Protein AF-A0A6J4VPV0-F1 (afdb_monomer_lite)

Secondary structure (DSSP, 8-state):
-------PPPTT-TT-EE-TTT--EEEEEEEEEEE-TTS-EEEEEEEEEESSHHHHHHHHHHHHHHHHTT-----TT--HHHHTT-

Sequence (86 aa):
MSDRKPKQRGHYEGSVYQRESDGKWVASVSVGYEVGPDGAPKRQRKTLYGRTRK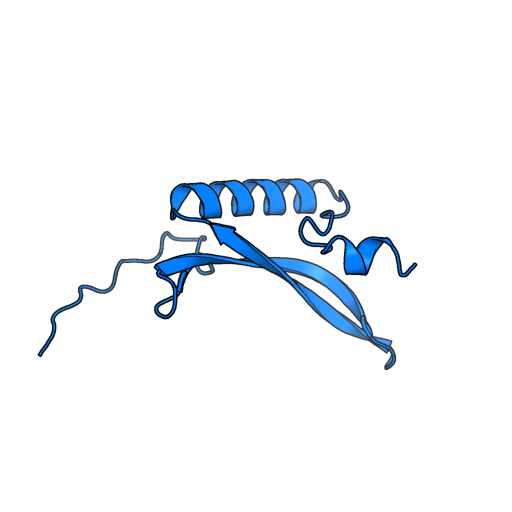EVAEKLTKTLRDQQQGLPVAVERQTVAQFLGR

Foldseek 3Di:
DDDDDPPDQPVPQVQWDQDPVPRKIKGKDFLAWDQDPVRDTHTHIDMDIGNDSVVRVVVVVVSVVCSVVVHRSPNPDDDPVNVVPD

pLDDT: mean 70.08, std 16.16, range [36.44, 87.75]

Structure (mmCIF, N/CA/C/O backbone):
data_AF-A0A6J4VPV0-F1
#
_entry.id   AF-A0A6J4VPV0-F1
#
loop_
_atom_site.group_PDB
_atom_site.id
_atom_site.type_symbol
_atom_site.label_atom_id
_atom_site.label_alt_id
_atom_site.label_comp_id
_atom_site.label_asym_id
_atom_site.label_entity_id
_atom_site.label_seq_id
_atom_site.pdbx_PDB_ins_code
_atom_site.Cartn_x
_atom_site.Cartn_y
_atom_site.Cartn_z
_atom_site.occupancy
_atom_site.B_iso_or_equiv
_atom_site.auth_seq_id
_atom_site.auth_comp_id
_atom_site.auth_asym_id
_atom_site.auth_atom_id
_atom_site.pdbx_PDB_model_num
ATOM 1 N N . MET A 1 1 ? -1.934 17.233 28.532 1.00 36.44 1 MET A N 1
ATOM 2 C CA . MET A 1 1 ? -0.871 16.272 28.171 1.00 36.44 1 MET A CA 1
ATOM 3 C C . MET A 1 1 ? -1.572 14.979 27.793 1.00 36.44 1 MET A C 1
ATOM 5 O O . MET A 1 1 ? -2.191 14.380 28.656 1.00 36.44 1 MET A O 1
ATOM 9 N N . SER A 1 2 ? -1.657 14.650 26.503 1.00 39.91 2 SER A N 1
ATOM 10 C CA . SER A 1 2 ? -2.472 13.520 26.036 1.00 39.91 2 SER A CA 1
ATOM 11 C C . SER A 1 2 ? -1.634 12.245 25.962 1.00 39.91 2 SER A C 1
ATOM 13 O O . SER A 1 2 ? -0.873 12.057 25.016 1.00 39.91 2 SER A O 1
ATOM 15 N N . ASP A 1 3 ? -1.814 11.366 26.946 1.00 49.59 3 ASP A N 1
ATOM 16 C CA . ASP A 1 3 ? -1.334 9.983 26.961 1.00 49.59 3 ASP A CA 1
ATOM 17 C C . ASP A 1 3 ? -1.971 9.164 25.826 1.00 49.59 3 ASP A C 1
ATOM 19 O O . ASP A 1 3 ? -3.005 8.511 25.984 1.00 49.59 3 ASP A O 1
ATOM 23 N N . ARG A 1 4 ? -1.351 9.167 24.642 1.00 50.41 4 ARG A N 1
ATOM 24 C CA . ARG A 1 4 ? -1.587 8.121 23.640 1.00 50.41 4 ARG A CA 1
ATOM 25 C C . ARG A 1 4 ? -0.487 7.078 23.765 1.00 50.41 4 ARG A C 1
ATOM 27 O O . ARG A 1 4 ? 0.622 7.270 23.276 1.00 50.41 4 ARG A O 1
ATOM 34 N N . LYS A 1 5 ? -0.827 5.947 24.393 1.00 48.53 5 LYS A N 1
ATOM 35 C CA . LYS A 1 5 ? -0.028 4.712 24.380 1.00 48.53 5 LYS A CA 1
ATOM 36 C C . LYS A 1 5 ? 0.495 4.456 22.954 1.00 48.53 5 LYS A C 1
ATOM 38 O O . LYS A 1 5 ? -0.330 4.384 22.036 1.00 48.53 5 LYS A O 1
ATOM 43 N N . PRO A 1 6 ? 1.812 4.287 22.733 1.00 49.22 6 PRO A N 1
ATOM 44 C CA . PRO A 1 6 ? 2.329 3.927 21.422 1.00 49.22 6 PRO A CA 1
ATOM 45 C C . PRO A 1 6 ? 1.780 2.545 21.067 1.00 49.22 6 PRO A C 1
ATOM 47 O O . PRO A 1 6 ? 2.144 1.532 21.664 1.00 49.22 6 PRO A O 1
ATOM 50 N N . LYS A 1 7 ? 0.831 2.509 20.128 1.00 60.09 7 LYS A N 1
ATOM 51 C CA . LYS A 1 7 ? 0.254 1.265 19.622 1.00 60.09 7 LYS A CA 1
ATOM 52 C C . LYS A 1 7 ? 1.384 0.491 18.949 1.00 60.09 7 LYS A C 1
ATOM 54 O O . LYS A 1 7 ? 1.858 0.886 17.885 1.00 60.09 7 LYS A O 1
ATOM 59 N N . GLN A 1 8 ? 1.847 -0.557 19.626 1.00 50.22 8 GLN A N 1
ATOM 60 C CA . GLN A 1 8 ? 2.931 -1.425 19.183 1.00 50.22 8 GLN A CA 1
ATOM 61 C C . GLN A 1 8 ? 2.645 -1.874 17.746 1.00 50.22 8 GLN A C 1
ATOM 63 O O . GLN A 1 8 ? 1.574 -2.413 17.448 1.00 50.22 8 GLN A O 1
ATOM 68 N N . ARG A 1 9 ? 3.568 -1.564 16.832 1.00 52.47 9 ARG A N 1
ATOM 69 C CA . ARG A 1 9 ? 3.464 -1.985 15.435 1.00 52.47 9 ARG A CA 1
ATOM 70 C C . ARG A 1 9 ? 3.645 -3.499 15.418 1.00 52.47 9 ARG A C 1
ATOM 72 O O . ARG A 1 9 ? 4.616 -3.988 15.989 1.00 52.47 9 ARG A O 1
ATOM 79 N N . GLY A 1 10 ? 2.713 -4.224 14.799 1.00 51.25 10 GLY A N 1
ATOM 80 C CA . GLY A 1 10 ? 2.865 -5.663 14.599 1.00 51.25 10 GLY A CA 1
ATOM 81 C C . GLY A 1 10 ? 4.215 -5.936 13.941 1.00 51.25 10 GLY A C 1
ATOM 82 O O . GLY A 1 10 ? 4.568 -5.271 12.960 1.00 51.25 10 GLY A O 1
ATOM 83 N N . HIS A 1 11 ? 4.996 -6.846 14.523 1.00 41.56 11 HIS A N 1
ATOM 84 C CA . HIS A 1 11 ? 6.282 -7.243 13.965 1.00 41.56 11 HIS A CA 1
ATOM 85 C C . HIS A 1 11 ? 6.078 -7.637 12.494 1.00 41.56 11 HIS A C 1
ATOM 87 O O . HIS A 1 11 ? 5.127 -8.341 12.168 1.00 41.56 11 HIS A O 1
ATOM 93 N N . TYR A 1 12 ? 6.937 -7.122 11.609 1.00 47.16 12 TYR A N 1
ATOM 94 C CA . TYR A 1 12 ? 6.889 -7.307 10.148 1.00 47.16 12 TYR A CA 1
ATOM 95 C C . TYR A 1 12 ? 5.781 -6.553 9.372 1.00 47.16 12 TYR A C 1
ATOM 97 O O . TYR A 1 12 ? 5.790 -6.578 8.145 1.00 47.16 12 TYR A O 1
ATOM 105 N N . GLU A 1 13 ? 4.905 -5.776 10.027 1.00 52.41 13 GLU A N 1
ATOM 106 C CA . GLU A 1 13 ? 3.855 -4.968 9.367 1.00 52.41 13 GLU A CA 1
ATOM 107 C C . GLU A 1 13 ? 4.175 -3.464 9.251 1.00 52.41 13 GLU A C 1
ATOM 109 O O . GLU A 1 13 ? 3.282 -2.669 8.956 1.00 52.41 13 GLU A O 1
ATOM 114 N N . GLY A 1 14 ? 5.418 -3.037 9.508 1.00 53.84 14 GLY A N 1
ATOM 115 C CA . GLY A 1 14 ? 5.825 -1.648 9.815 1.00 53.84 14 GLY A CA 1
ATOM 116 C C . GLY A 1 14 ? 5.398 -0.515 8.860 1.00 53.84 14 GLY A C 1
ATOM 117 O O . GLY A 1 14 ? 5.664 0.652 9.152 1.00 53.84 14 GLY A O 1
ATOM 118 N N . SER A 1 15 ? 4.708 -0.834 7.768 1.00 67.75 15 SER A N 1
ATOM 119 C CA . SER A 1 15 ? 4.152 0.093 6.791 1.00 67.75 15 SER A CA 1
ATOM 120 C C . SER A 1 15 ? 2.658 0.395 6.966 1.00 67.75 15 SER A C 1
ATOM 122 O O . SER A 1 15 ? 2.202 1.317 6.298 1.00 67.75 15 SER A O 1
ATOM 124 N N . VAL A 1 16 ? 1.899 -0.326 7.811 1.00 79.50 16 VAL A N 1
ATOM 125 C CA . VAL A 1 16 ? 0.459 -0.067 8.033 1.00 79.50 16 VAL A CA 1
ATOM 126 C C . VAL A 1 16 ? 0.251 0.977 9.141 1.00 79.50 16 VAL A C 1
ATOM 128 O O . VAL A 1 16 ? 0.581 0.732 10.301 1.00 79.50 16 VAL A O 1
ATOM 131 N N . TYR A 1 17 ? -0.335 2.130 8.819 1.00 80.50 17 TYR A N 1
ATOM 132 C CA . TYR A 1 17 ? -0.648 3.199 9.775 1.00 80.50 17 TYR A CA 1
ATOM 133 C C . TYR A 1 17 ? -2.000 3.850 9.471 1.00 80.50 17 TYR A C 1
ATOM 135 O O . TYR A 1 17 ? -2.497 3.772 8.350 1.00 80.50 17 TYR A O 1
ATOM 143 N N . GLN A 1 18 ? -2.612 4.491 10.466 1.00 83.75 18 GLN A N 1
ATOM 144 C CA . GLN A 1 18 ? -3.795 5.320 10.243 1.00 83.75 18 GLN A CA 1
ATOM 145 C C . GLN A 1 18 ? -3.345 6.745 9.915 1.00 83.75 18 GLN A C 1
ATOM 147 O O . GLN A 1 18 ? -2.555 7.334 10.648 1.00 83.75 18 GLN A O 1
ATOM 152 N N . ARG A 1 19 ? -3.823 7.285 8.798 1.00 83.44 19 ARG A N 1
ATOM 153 C CA . ARG A 1 19 ? -3.583 8.664 8.388 1.00 83.44 19 ARG A CA 1
ATOM 154 C C . ARG A 1 19 ? -4.464 9.591 9.220 1.00 83.44 19 ARG A C 1
ATOM 156 O O . ARG A 1 19 ? -5.677 9.419 9.270 1.00 83.44 19 ARG A O 1
ATOM 163 N N . GLU A 1 20 ? -3.847 10.577 9.858 1.00 80.94 20 GLU A N 1
ATOM 164 C CA . GLU A 1 20 ? -4.537 11.472 10.795 1.00 80.94 20 GLU A CA 1
ATOM 165 C C . GLU A 1 20 ? -5.493 12.451 10.106 1.00 80.94 20 GLU A C 1
ATOM 167 O O . GLU A 1 20 ? -6.486 12.848 10.703 1.00 80.94 20 GLU A O 1
ATOM 172 N N . SER A 1 21 ? -5.243 12.795 8.839 1.00 80.25 21 SER A N 1
ATOM 173 C CA . SER A 1 21 ? -6.063 13.768 8.111 1.00 80.25 21 SER A CA 1
ATOM 174 C C . SER A 1 21 ? -7.454 13.255 7.727 1.00 80.25 21 SER A C 1
ATOM 176 O O . SER A 1 21 ? -8.394 14.039 7.684 1.00 80.25 21 SER A O 1
ATOM 178 N N . ASP A 1 22 ? -7.596 11.964 7.414 1.00 79.94 22 ASP A N 1
ATOM 179 C CA . ASP A 1 22 ? -8.846 11.367 6.914 1.00 79.94 22 ASP A CA 1
ATOM 180 C C . ASP A 1 22 ? -9.270 10.096 7.671 1.00 79.94 22 ASP A C 1
ATOM 182 O O . ASP A 1 22 ? -10.267 9.463 7.320 1.00 79.94 22 ASP A O 1
ATOM 186 N N . GLY A 1 23 ? -8.508 9.690 8.691 1.00 80.50 23 GLY A N 1
ATOM 187 C CA . GLY A 1 23 ? -8.758 8.482 9.474 1.00 80.50 23 GLY A CA 1
ATOM 188 C C . GLY A 1 23 ? -8.598 7.176 8.690 1.00 80.50 23 GLY A C 1
ATOM 189 O O . GLY A 1 23 ? -8.913 6.110 9.231 1.00 80.50 23 GLY A O 1
ATOM 190 N N . LYS A 1 24 ? -8.118 7.209 7.437 1.00 81.31 24 LYS A N 1
ATOM 191 C CA . LYS A 1 24 ? -7.956 6.001 6.619 1.00 81.31 24 LYS A CA 1
ATOM 192 C C . LYS A 1 24 ? -6.729 5.221 7.047 1.00 81.31 24 LYS A C 1
ATOM 194 O O . LYS A 1 24 ? -5.693 5.778 7.396 1.00 81.31 24 LYS A O 1
ATOM 199 N N . TRP A 1 25 ? -6.825 3.906 6.958 1.00 85.62 25 TRP A N 1
ATOM 200 C CA . TRP A 1 25 ? -5.672 3.034 7.095 1.00 85.62 25 TRP A CA 1
ATOM 201 C C . TRP A 1 25 ? -4.889 3.035 5.789 1.00 85.62 25 TRP A C 1
ATOM 203 O O . TRP A 1 25 ? -5.477 3.008 4.708 1.00 85.62 25 TRP A O 1
ATOM 213 N N . VAL A 1 26 ? -3.569 3.082 5.895 1.00 84.12 26 VAL A N 1
ATOM 214 C CA . VAL A 1 26 ? -2.630 3.211 4.784 1.00 84.12 26 VAL A CA 1
ATOM 215 C C . VAL A 1 26 ? -1.518 2.190 4.961 1.00 84.12 26 VAL A C 1
ATOM 217 O O . VAL A 1 26 ? -1.004 2.051 6.064 1.00 84.12 26 VAL A O 1
ATOM 220 N N . ALA A 1 27 ? -1.126 1.505 3.889 1.00 84.25 27 ALA A N 1
ATOM 221 C CA . ALA A 1 27 ? 0.091 0.701 3.844 1.00 84.25 27 ALA A CA 1
ATOM 222 C C . ALA A 1 27 ? 0.941 1.028 2.624 1.00 84.25 27 ALA A C 1
ATOM 224 O O . ALA A 1 27 ? 0.409 1.384 1.581 1.00 84.25 27 ALA A O 1
ATOM 225 N N . SER A 1 28 ? 2.259 0.892 2.736 1.00 80.81 28 SER A N 1
ATOM 226 C CA . SER A 1 28 ? 3.186 1.047 1.612 1.00 80.81 28 SER A CA 1
ATOM 227 C C . SER A 1 28 ? 3.929 -0.261 1.376 1.00 80.81 28 SER A C 1
ATOM 229 O O . SER A 1 28 ? 4.466 -0.841 2.313 1.00 80.81 28 SER A O 1
ATOM 231 N N . VAL A 1 29 ? 3.975 -0.712 0.127 1.00 79.62 29 VAL A N 1
ATOM 232 C CA . VAL A 1 29 ? 4.689 -1.923 -0.286 1.00 79.62 29 VAL A CA 1
ATOM 233 C C . VAL A 1 29 ? 5.552 -1.611 -1.496 1.00 79.62 29 VAL A C 1
ATOM 235 O O . VAL A 1 29 ? 5.165 -0.839 -2.369 1.00 79.62 29 VAL A O 1
ATOM 238 N N . SER A 1 30 ? 6.767 -2.150 -1.520 1.00 80.19 30 SER A N 1
ATOM 239 C CA . SER A 1 30 ? 7.664 -1.993 -2.669 1.00 80.19 30 SER A CA 1
ATOM 240 C C . SER A 1 30 ? 7.400 -3.117 -3.637 1.00 80.19 30 SER A C 1
ATOM 242 O O . SER A 1 30 ? 7.558 -4.264 -3.251 1.00 80.19 30 SER A O 1
ATOM 244 N N . VAL A 1 31 ? 6.995 -2.786 -4.854 1.00 76.38 31 VAL A N 1
ATOM 245 C CA . VAL A 1 31 ? 6.560 -3.768 -5.857 1.00 76.38 31 VAL A CA 1
ATOM 246 C C . VAL A 1 31 ? 7.655 -4.103 -6.870 1.00 76.38 31 VAL A C 1
ATOM 248 O O . VAL A 1 31 ? 7.462 -4.978 -7.700 1.00 76.38 31 VAL A O 1
ATOM 251 N N . GLY A 1 32 ? 8.816 -3.450 -6.783 1.00 77.62 32 GLY A N 1
ATOM 252 C CA . GLY A 1 32 ? 9.971 -3.736 -7.628 1.00 77.62 32 GLY A CA 1
ATOM 253 C C . GLY A 1 32 ? 10.854 -2.512 -7.837 1.00 77.62 32 GLY A C 1
ATOM 254 O O . GLY A 1 32 ? 10.797 -1.550 -7.064 1.00 77.62 32 GLY A O 1
ATOM 255 N N . TYR A 1 33 ? 11.648 -2.561 -8.902 1.00 79.56 33 TYR A N 1
ATOM 256 C CA . TYR A 1 33 ? 12.469 -1.459 -9.388 1.00 79.56 33 TYR A CA 1
ATOM 257 C C . TYR A 1 33 ? 12.158 -1.230 -10.867 1.00 79.56 33 TYR A C 1
ATOM 259 O O . TYR A 1 33 ? 12.018 -2.187 -11.622 1.00 79.56 33 TYR A O 1
ATOM 267 N N . GLU A 1 34 ? 12.035 0.029 -11.263 1.00 80.75 34 GLU A N 1
ATOM 268 C CA . GLU A 1 34 ? 11.992 0.449 -12.663 1.00 80.75 34 GLU A CA 1
ATOM 269 C C . GLU A 1 34 ? 13.318 1.114 -13.026 1.00 80.75 34 GLU A C 1
ATOM 271 O O . GLU A 1 34 ? 13.970 1.693 -12.160 1.00 80.75 34 GLU A O 1
ATOM 276 N N . VAL A 1 35 ? 13.731 1.051 -14.287 1.00 81.81 35 VAL A N 1
ATOM 277 C CA . VAL A 1 35 ? 14.889 1.821 -14.750 1.00 81.81 35 VAL A CA 1
ATOM 278 C C . VAL A 1 35 ? 14.407 3.232 -15.068 1.00 81.81 35 VAL A C 1
ATOM 280 O O . VAL A 1 35 ? 13.506 3.415 -15.886 1.00 81.81 35 VAL A O 1
ATOM 283 N N . GLY A 1 36 ? 14.965 4.218 -14.368 1.00 79.69 36 GLY A N 1
ATOM 284 C CA . GLY A 1 36 ? 14.699 5.626 -14.617 1.00 79.69 36 GLY A CA 1
ATOM 285 C C . GLY A 1 36 ? 15.264 6.088 -15.966 1.00 79.69 36 GLY A C 1
ATOM 286 O O . GLY A 1 36 ? 16.084 5.397 -16.572 1.00 79.69 36 GLY A O 1
ATOM 287 N N . PRO A 1 37 ? 14.852 7.269 -16.452 1.00 80.38 37 PRO A N 1
ATOM 288 C CA . PRO A 1 37 ? 15.359 7.839 -17.706 1.00 80.38 37 PRO A CA 1
ATOM 289 C C . PRO A 1 37 ? 16.875 8.117 -17.684 1.00 80.38 37 PRO A C 1
ATOM 291 O O . PRO A 1 37 ? 17.498 8.246 -18.730 1.00 80.38 37 PRO A O 1
ATOM 294 N N . ASP A 1 38 ? 17.465 8.180 -16.494 1.00 87.75 38 ASP A N 1
ATOM 295 C CA . ASP A 1 38 ? 18.891 8.299 -16.191 1.00 87.75 38 ASP A CA 1
ATOM 296 C C . ASP A 1 38 ? 19.627 6.943 -16.132 1.00 87.75 38 ASP A C 1
ATOM 298 O O . ASP A 1 38 ? 20.823 6.899 -15.854 1.00 87.75 38 ASP A O 1
ATOM 302 N N . GLY A 1 39 ? 18.933 5.826 -16.375 1.00 85.44 39 GLY A N 1
ATOM 303 C CA . GLY A 1 39 ? 19.488 4.472 -16.280 1.00 85.44 39 GLY A CA 1
ATOM 304 C C . GLY A 1 39 ? 19.602 3.940 -14.846 1.00 85.44 39 GLY A C 1
ATOM 305 O O . GLY A 1 39 ? 20.000 2.791 -14.650 1.00 85.44 39 GLY A O 1
ATOM 306 N N . ALA A 1 40 ? 19.231 4.732 -13.836 1.00 86.94 40 ALA A N 1
ATOM 307 C CA . ALA A 1 40 ? 19.313 4.333 -12.437 1.00 86.94 40 ALA A CA 1
ATOM 308 C C . ALA A 1 40 ? 18.077 3.515 -12.004 1.00 86.94 40 ALA A C 1
ATOM 310 O O . ALA A 1 40 ? 16.946 3.855 -12.367 1.00 86.94 40 ALA A O 1
ATOM 311 N N . PRO A 1 41 ? 18.238 2.452 -11.190 1.00 81.44 41 PRO A N 1
ATOM 312 C CA . PRO A 1 41 ? 17.108 1.693 -10.671 1.00 81.44 41 PRO A CA 1
ATOM 313 C C . PRO A 1 41 ? 16.332 2.521 -9.641 1.00 81.44 41 PRO A C 1
ATOM 315 O O . PRO A 1 41 ? 16.810 2.826 -8.547 1.00 81.44 41 PRO A O 1
ATOM 318 N N . LYS A 1 42 ? 15.084 2.840 -9.963 1.00 81.44 42 LYS A N 1
ATOM 319 C CA . LYS A 1 42 ? 14.151 3.560 -9.107 1.00 81.44 42 LYS A CA 1
ATOM 320 C C . LYS A 1 42 ? 13.184 2.590 -8.445 1.00 81.44 42 LYS A C 1
ATOM 322 O O . LYS A 1 42 ? 12.500 1.801 -9.090 1.00 81.44 42 LYS A O 1
ATOM 327 N N . ARG A 1 43 ? 13.109 2.650 -7.115 1.00 79.38 43 ARG A N 1
ATOM 328 C CA . ARG A 1 43 ? 12.233 1.781 -6.320 1.00 79.38 43 ARG A CA 1
ATOM 329 C C . ARG A 1 43 ? 10.765 2.126 -6.569 1.00 79.38 43 ARG A C 1
ATOM 331 O O . ARG A 1 43 ? 10.317 3.214 -6.206 1.00 79.38 43 ARG A O 1
ATOM 338 N N . GLN A 1 44 ? 10.004 1.165 -7.077 1.00 79.00 4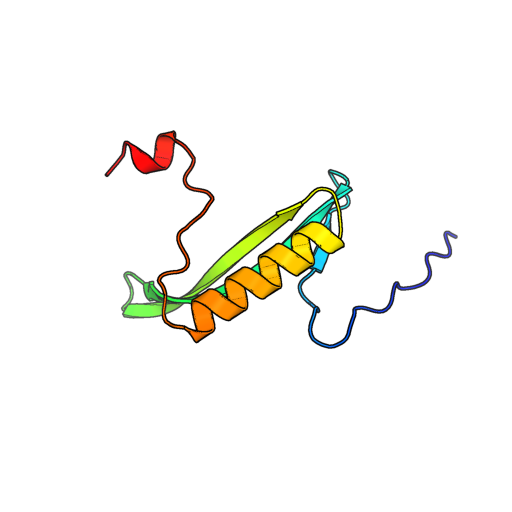4 GLN A N 1
ATOM 339 C CA . GLN A 1 44 ? 8.567 1.300 -7.265 1.00 79.00 44 GLN A CA 1
ATOM 340 C C . GLN A 1 44 ? 7.809 0.949 -5.985 1.00 79.00 44 GLN A C 1
ATOM 342 O O . GLN A 1 44 ? 7.965 -0.136 -5.414 1.00 79.00 44 GLN A O 1
ATOM 347 N N . ARG A 1 45 ? 6.981 1.884 -5.505 1.00 78.31 45 ARG A N 1
ATOM 348 C CA . ARG A 1 45 ? 6.202 1.743 -4.264 1.00 78.31 45 ARG A CA 1
ATOM 349 C C . ARG A 1 45 ? 4.717 1.917 -4.548 1.00 78.31 45 ARG A C 1
ATOM 351 O O . ARG A 1 45 ? 4.300 2.926 -5.102 1.00 78.31 45 ARG A O 1
ATOM 358 N N . LYS A 1 46 ? 3.911 0.967 -4.082 1.00 78.00 46 LYS A N 1
ATOM 359 C CA . LYS A 1 46 ? 2.450 1.027 -4.109 1.00 78.00 46 LYS A CA 1
ATOM 360 C C . LYS A 1 46 ? 1.931 1.385 -2.721 1.00 78.00 46 LYS A C 1
ATOM 362 O O . LYS A 1 46 ? 2.407 0.858 -1.714 1.00 78.00 46 LYS A O 1
ATOM 367 N N . THR A 1 47 ? 0.942 2.273 -2.674 1.00 81.88 47 THR A N 1
ATOM 368 C CA . THR A 1 47 ? 0.262 2.649 -1.431 1.00 81.88 47 THR A CA 1
ATOM 369 C C . THR A 1 47 ? -1.152 2.080 -1.431 1.00 81.88 47 THR A C 1
ATOM 371 O O . THR A 1 47 ? -1.951 2.354 -2.325 1.00 81.88 47 THR A O 1
ATOM 374 N N . LEU A 1 48 ? -1.454 1.271 -0.424 1.00 83.56 48 LEU A N 1
ATOM 375 C CA . LEU A 1 48 ? -2.738 0.634 -0.180 1.00 83.56 48 LEU A CA 1
ATOM 376 C C . LEU A 1 48 ? -3.515 1.456 0.839 1.00 83.56 48 LEU A C 1
ATOM 378 O O . LEU A 1 48 ? -2.929 2.027 1.754 1.00 83.56 48 LEU A O 1
ATOM 382 N N . TYR A 1 49 ? -4.835 1.501 0.692 1.00 85.31 49 TYR A N 1
ATOM 383 C CA . TYR A 1 49 ? -5.701 2.222 1.617 1.00 85.31 49 TYR A CA 1
ATOM 384 C C . TYR A 1 49 ? -6.930 1.388 1.951 1.00 85.31 49 TYR A C 1
ATOM 386 O O . TYR A 1 49 ? -7.373 0.568 1.136 1.00 85.31 49 TYR A O 1
ATOM 394 N N . GLY A 1 50 ? -7.505 1.648 3.117 1.00 83.06 50 GLY A N 1
ATOM 395 C CA . GLY A 1 50 ? -8.717 0.999 3.592 1.00 83.06 50 GLY A CA 1
ATOM 396 C C . GLY A 1 50 ? -9.360 1.765 4.737 1.00 83.06 50 GLY A C 1
ATOM 397 O O . GLY A 1 50 ? -8.796 2.718 5.280 1.00 83.06 50 GLY A O 1
ATOM 398 N N .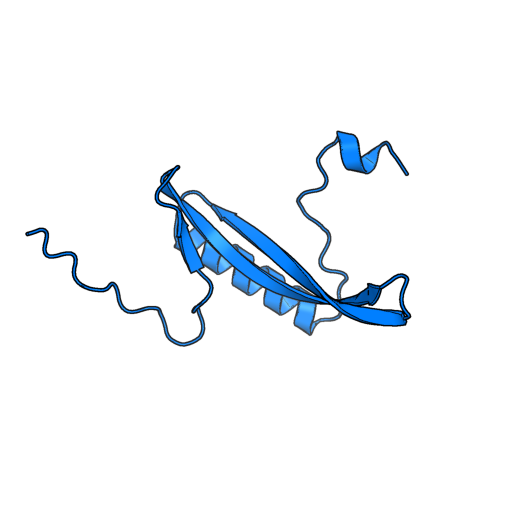 ARG A 1 51 ? -10.571 1.350 5.093 1.00 81.62 51 ARG A N 1
ATOM 399 C CA . ARG A 1 51 ? -11.328 1.916 6.218 1.00 81.62 51 ARG A CA 1
ATOM 400 C C . ARG A 1 51 ? -10.900 1.297 7.544 1.00 81.62 51 ARG A C 1
ATOM 402 O O . ARG A 1 51 ? -11.050 1.921 8.588 1.00 81.62 51 ARG A O 1
ATOM 409 N N . THR A 1 52 ? -10.337 0.090 7.505 1.00 84.62 52 THR A N 1
ATOM 410 C CA . THR A 1 52 ? -9.886 -0.641 8.693 1.00 84.62 52 THR A CA 1
ATOM 411 C C . THR A 1 52 ? -8.457 -1.148 8.536 1.00 84.62 52 THR A C 1
ATOM 413 O O . THR A 1 52 ? -7.979 -1.381 7.424 1.00 84.62 52 THR A O 1
ATOM 416 N N . ARG A 1 53 ? -7.778 -1.377 9.668 1.00 82.75 53 ARG A N 1
ATOM 417 C CA . ARG A 1 53 ? -6.444 -1.997 9.686 1.00 82.75 53 ARG A CA 1
ATOM 418 C C . ARG A 1 53 ? -6.449 -3.360 9.004 1.00 82.75 53 ARG A C 1
ATOM 420 O O . ARG A 1 53 ? -5.534 -3.653 8.247 1.00 82.75 53 ARG A O 1
ATOM 427 N N . LYS A 1 54 ? -7.477 -4.167 9.289 1.00 83.75 54 LYS A N 1
ATOM 428 C CA . LYS A 1 54 ? -7.619 -5.536 8.783 1.00 83.75 54 LYS A CA 1
ATOM 429 C C . LYS A 1 54 ? -7.683 -5.554 7.257 1.00 83.75 54 LYS A C 1
ATOM 431 O O . LYS A 1 54 ? -6.900 -6.254 6.634 1.00 83.75 54 LYS A O 1
ATOM 436 N N . GLU A 1 55 ? -8.518 -4.700 6.670 1.00 83.25 55 GLU A N 1
ATOM 437 C CA . GLU A 1 55 ? -8.642 -4.567 5.212 1.00 83.25 55 GLU A CA 1
ATOM 438 C C . GLU A 1 55 ? -7.300 -4.209 4.549 1.00 83.25 55 GLU A C 1
ATOM 440 O O . GLU A 1 55 ? -6.928 -4.757 3.514 1.00 83.25 55 GLU A O 1
ATOM 445 N N . VAL A 1 56 ? -6.548 -3.283 5.149 1.00 86.12 56 VAL A N 1
ATOM 446 C CA . VAL A 1 56 ? -5.242 -2.873 4.617 1.00 86.12 56 VAL A CA 1
ATOM 447 C C . VAL A 1 56 ? -4.186 -3.962 4.791 1.00 86.12 56 VAL A C 1
ATOM 449 O O . VAL A 1 56 ? -3.371 -4.150 3.890 1.00 86.12 56 VAL A O 1
ATOM 452 N N . ALA A 1 57 ? -4.212 -4.693 5.906 1.00 83.44 57 ALA A N 1
ATOM 453 C CA . ALA A 1 57 ? -3.333 -5.832 6.136 1.00 83.44 57 ALA A CA 1
ATOM 454 C C . ALA A 1 57 ? -3.598 -6.957 5.122 1.00 83.44 57 ALA A C 1
ATOM 456 O O . ALA A 1 57 ? -2.661 -7.448 4.507 1.00 83.44 57 ALA A O 1
ATOM 457 N N . GLU A 1 58 ? -4.862 -7.292 4.854 1.00 85.75 58 GLU A N 1
ATOM 458 C CA . GLU A 1 58 ? -5.240 -8.292 3.845 1.00 85.75 58 GLU A CA 1
ATOM 459 C C . GLU A 1 58 ? -4.778 -7.887 2.437 1.00 85.75 58 GLU A C 1
ATOM 461 O O . GLU A 1 58 ? -4.166 -8.687 1.725 1.00 85.75 58 GLU A O 1
ATOM 466 N N . LYS A 1 59 ? -4.989 -6.620 2.051 1.00 84.00 59 LYS A N 1
ATOM 467 C CA . LYS A 1 59 ? -4.481 -6.069 0.782 1.00 84.00 59 LYS 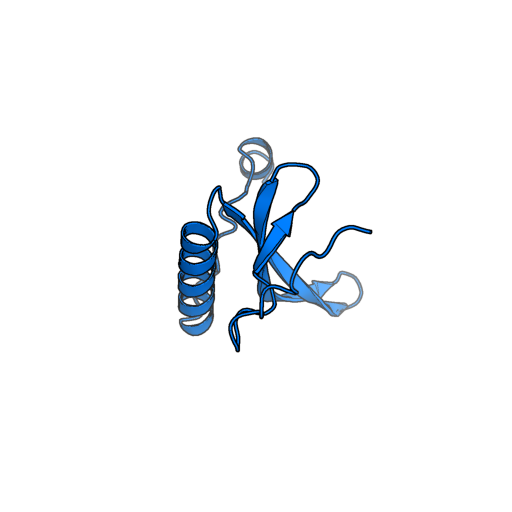A CA 1
ATOM 468 C C . LYS A 1 59 ? -2.958 -6.150 0.694 1.00 84.00 59 LYS A C 1
ATOM 470 O O . LYS A 1 59 ? -2.419 -6.456 -0.371 1.00 84.00 59 LYS A O 1
ATOM 475 N N . LEU A 1 60 ? -2.265 -5.872 1.798 1.00 84.19 60 LEU A N 1
ATOM 476 C CA . LEU A 1 60 ? -0.810 -5.944 1.875 1.00 84.19 60 LEU A CA 1
ATOM 477 C C . LEU A 1 60 ? -0.325 -7.384 1.698 1.00 84.19 60 LEU A C 1
ATOM 479 O O . LEU A 1 60 ? 0.533 -7.623 0.854 1.00 84.19 60 LEU A O 1
ATOM 483 N N . THR A 1 61 ? -0.909 -8.340 2.420 1.00 85.25 61 THR A N 1
ATOM 484 C CA . THR A 1 61 ? -0.576 -9.765 2.307 1.00 85.25 61 THR A CA 1
ATOM 485 C C . THR A 1 61 ? -0.815 -10.288 0.895 1.00 85.25 61 THR A C 1
ATOM 487 O O . THR A 1 61 ? 0.057 -10.958 0.346 1.00 85.25 61 THR A O 1
ATOM 490 N N . LYS A 1 62 ? -1.949 -9.941 0.270 1.00 84.94 62 LYS A N 1
ATOM 491 C CA . LYS A 1 62 ? -2.230 -10.299 -1.127 1.00 84.94 62 LYS A CA 1
ATOM 492 C C . LYS A 1 62 ? -1.171 -9.727 -2.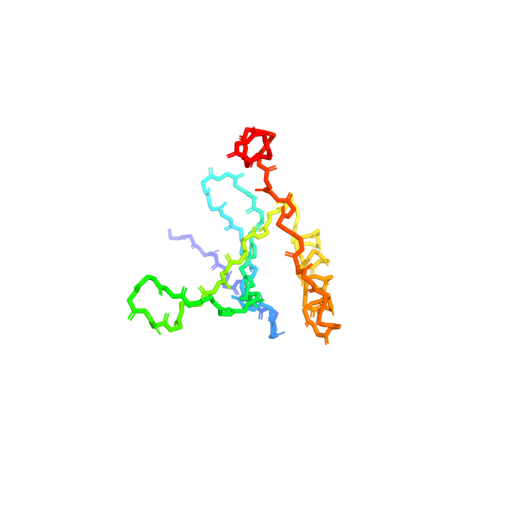070 1.00 84.94 62 LYS A C 1
ATOM 494 O O . LYS A 1 62 ? -0.602 -10.461 -2.863 1.00 84.94 62 LYS A O 1
ATOM 499 N N . THR A 1 63 ? -0.842 -8.444 -1.918 1.00 81.62 63 THR A N 1
ATOM 500 C CA . THR A 1 63 ? 0.156 -7.782 -2.771 1.00 81.62 63 THR A CA 1
AT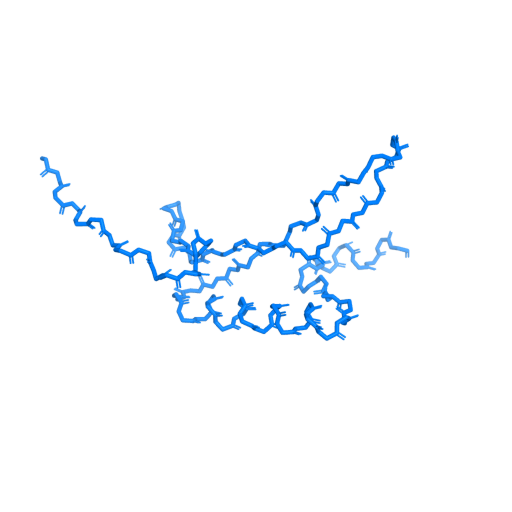OM 501 C C . THR A 1 63 ? 1.546 -8.412 -2.632 1.00 81.62 63 THR A C 1
ATOM 503 O O . THR A 1 63 ? 2.237 -8.594 -3.629 1.00 81.62 63 THR A O 1
ATOM 506 N N . LEU A 1 64 ? 1.956 -8.765 -1.409 1.00 80.88 64 LEU A N 1
ATOM 507 C CA . LEU A 1 64 ? 3.225 -9.454 -1.161 1.00 80.88 64 LEU A CA 1
ATOM 508 C C . LEU A 1 64 ? 3.235 -10.860 -1.771 1.00 80.88 64 LEU A C 1
ATOM 510 O O . LEU A 1 64 ? 4.247 -11.274 -2.330 1.00 80.88 64 LEU A O 1
ATOM 514 N N . ARG A 1 65 ? 2.109 -11.578 -1.701 1.00 83.62 65 ARG A N 1
ATOM 515 C CA . ARG A 1 65 ? 1.954 -12.890 -2.336 1.00 83.62 65 ARG A CA 1
ATOM 516 C C . ARG A 1 65 ? 2.065 -12.792 -3.857 1.00 83.62 65 ARG A C 1
ATOM 518 O O . ARG A 1 65 ? 2.825 -13.554 -4.445 1.00 83.62 65 ARG A O 1
ATOM 525 N N . ASP A 1 66 ? 1.361 -11.845 -4.472 1.00 80.31 66 ASP A N 1
ATOM 526 C CA . ASP A 1 66 ? 1.399 -11.625 -5.922 1.00 80.31 66 ASP A CA 1
ATOM 527 C C . ASP A 1 66 ? 2.828 -11.279 -6.379 1.00 80.31 66 ASP A C 1
ATOM 529 O O . ASP A 1 66 ? 3.327 -11.832 -7.359 1.00 80.31 66 ASP A O 1
ATOM 533 N N . GLN A 1 67 ? 3.528 -10.439 -5.606 1.00 76.81 67 GLN A N 1
ATOM 534 C CA . GLN A 1 67 ? 4.935 -10.115 -5.839 1.00 76.81 67 GLN A CA 1
ATOM 535 C C . GLN A 1 67 ? 5.844 -11.348 -5.740 1.00 76.81 67 GLN A C 1
ATOM 537 O O . GLN A 1 67 ? 6.714 -11.533 -6.589 1.00 76.81 67 GLN A O 1
ATOM 542 N N . GLN A 1 68 ? 5.652 -12.199 -4.728 1.00 77.06 68 GLN A N 1
ATOM 543 C CA . GLN A 1 68 ? 6.436 -13.426 -4.560 1.00 77.06 68 GLN A CA 1
ATOM 544 C C . GLN A 1 68 ? 6.215 -14.415 -5.713 1.00 77.06 68 GLN A C 1
ATOM 546 O O . GLN A 1 68 ? 7.123 -15.161 -6.066 1.00 77.06 68 GLN A O 1
ATOM 551 N N . GLN A 1 69 ? 5.028 -14.405 -6.319 1.00 78.81 69 GLN A N 1
ATOM 552 C CA . GLN A 1 69 ? 4.686 -15.236 -7.473 1.00 78.81 69 GLN A CA 1
ATOM 553 C C . GLN A 1 69 ? 5.185 -14.663 -8.811 1.00 78.81 69 GLN A C 1
ATOM 555 O O . GLN A 1 69 ? 4.949 -15.272 -9.851 1.00 78.81 69 GLN A O 1
ATOM 560 N N . GLY A 1 70 ? 5.862 -13.507 -8.809 1.00 66.06 70 GLY A N 1
ATOM 561 C CA . GLY A 1 70 ? 6.336 -12.852 -10.031 1.00 66.06 70 GLY A CA 1
ATOM 562 C C . GLY A 1 70 ? 5.207 -12.312 -10.911 1.00 66.06 70 GLY A C 1
ATOM 563 O O . GLY A 1 70 ? 5.441 -11.966 -12.069 1.00 66.06 70 GLY A O 1
ATOM 564 N N . LEU A 1 71 ? 3.981 -12.233 -10.382 1.00 63.41 71 LEU A N 1
ATOM 565 C CA . LEU A 1 71 ? 2.869 -11.629 -11.096 1.00 63.41 71 LEU A CA 1
ATOM 566 C C . LEU A 1 71 ? 3.090 -10.114 -11.136 1.00 63.41 71 LEU A C 1
ATOM 568 O O . LEU A 1 71 ? 3.448 -9.520 -10.111 1.00 63.41 71 LEU A O 1
ATOM 572 N N . PRO A 1 72 ? 2.863 -9.452 -12.287 1.00 58.88 72 PRO A N 1
ATOM 573 C CA . PRO A 1 72 ? 2.835 -8.003 -12.314 1.00 58.88 72 PRO A CA 1
ATOM 574 C C . PRO A 1 72 ? 1.755 -7.563 -11.330 1.00 58.88 72 PRO A C 1
ATOM 576 O O . PRO A 1 72 ? 0.574 -7.854 -11.521 1.00 58.88 72 PRO A O 1
ATOM 579 N N . VAL A 1 73 ? 2.168 -6.898 -10.247 1.00 56.94 73 VAL A N 1
ATOM 580 C CA . VAL A 1 73 ? 1.252 -6.327 -9.262 1.00 56.94 73 VAL A CA 1
ATOM 581 C C . VAL A 1 73 ? 0.458 -5.259 -9.998 1.00 56.94 73 VAL A C 1
ATOM 583 O O . VAL A 1 73 ? 0.884 -4.107 -10.091 1.00 56.94 73 VAL A O 1
ATOM 586 N N . ALA A 1 74 ? -0.680 -5.661 -10.567 1.00 53.19 74 ALA A N 1
ATOM 587 C CA . ALA A 1 74 ? -1.527 -4.787 -11.347 1.00 53.19 74 ALA A CA 1
ATOM 588 C C . ALA A 1 74 ? -1.807 -3.543 -10.505 1.00 53.19 74 ALA A C 1
ATOM 590 O O . ALA A 1 74 ? -2.125 -3.608 -9.304 1.00 53.19 74 ALA A O 1
ATOM 591 N N . VAL A 1 75 ? -1.579 -2.389 -11.120 1.00 49.59 75 VAL A N 1
ATOM 592 C CA . VAL A 1 75 ? -1.783 -1.082 -10.515 1.00 49.59 75 VAL A CA 1
ATOM 593 C C . VAL A 1 75 ? -3.291 -0.923 -10.339 1.00 49.59 75 VAL A C 1
ATOM 595 O O . VAL A 1 75 ? -3.980 -0.345 -11.160 1.00 49.59 75 VAL A O 1
ATOM 598 N N . GLU A 1 76 ? -3.818 -1.464 -9.242 1.00 49.94 76 GLU A N 1
ATOM 599 C CA . GLU A 1 76 ? -5.244 -1.472 -8.862 1.00 49.94 76 GLU A CA 1
ATOM 600 C C . GLU A 1 76 ? -5.822 -0.054 -8.645 1.00 49.94 76 GLU A C 1
ATOM 602 O O . GLU A 1 76 ? -6.949 0.122 -8.193 1.00 49.94 76 GLU A O 1
ATOM 607 N N . ARG A 1 77 ? -5.027 0.980 -8.936 1.00 44.72 77 ARG A N 1
ATOM 608 C CA . ARG A 1 77 ? -5.407 2.388 -8.963 1.00 44.72 77 ARG A CA 1
ATOM 609 C C . ARG A 1 77 ? -4.870 3.071 -10.215 1.00 44.72 77 ARG A C 1
ATOM 611 O O . ARG A 1 77 ? -4.206 4.094 -10.112 1.00 44.72 77 ARG A O 1
ATOM 618 N N . GLN A 1 78 ? -5.158 2.524 -11.387 1.00 40.53 78 GLN A N 1
ATOM 619 C CA . GLN A 1 78 ? -5.400 3.423 -12.507 1.00 40.53 78 GLN A CA 1
ATOM 620 C C . GLN A 1 78 ? -6.749 4.090 -12.245 1.00 40.53 78 GLN A C 1
ATOM 622 O O . GLN A 1 78 ? -7.768 3.420 -12.078 1.00 40.53 78 GLN A O 1
ATOM 627 N N . THR A 1 79 ? -6.762 5.416 -12.143 1.00 45.44 79 THR A N 1
ATOM 628 C CA . THR A 1 79 ? -8.019 6.141 -12.349 1.00 45.44 79 THR A CA 1
ATOM 629 C C . THR A 1 79 ? -8.482 5.852 -13.778 1.00 45.44 79 THR A C 1
ATOM 631 O O . THR A 1 79 ? -7.650 5.620 -14.653 1.00 45.44 79 THR A O 1
ATOM 634 N N . VAL A 1 80 ? -9.790 5.862 -14.050 1.00 42.53 80 VAL A N 1
ATOM 635 C CA . VAL A 1 80 ? -10.313 5.618 -15.415 1.00 42.53 80 VAL A CA 1
ATOM 636 C C . VAL A 1 80 ? -9.636 6.548 -16.441 1.00 42.53 80 VAL A C 1
ATOM 638 O O . VAL A 1 80 ? -9.333 6.137 -17.557 1.00 42.53 80 VAL A O 1
ATOM 641 N N . ALA A 1 81 ? -9.273 7.760 -16.008 1.00 39.12 81 ALA A N 1
ATOM 642 C CA . ALA A 1 81 ? -8.492 8.723 -16.779 1.00 39.12 81 ALA A CA 1
ATOM 643 C C . ALA A 1 81 ? -7.068 8.251 -17.152 1.00 39.12 81 ALA A C 1
ATOM 645 O O . ALA A 1 81 ? -6.588 8.582 -18.227 1.00 39.12 81 ALA A O 1
ATOM 646 N N . GLN A 1 82 ? -6.387 7.473 -16.305 1.00 40.66 82 GLN A N 1
ATOM 647 C CA . GLN A 1 82 ? -5.047 6.935 -16.587 1.00 40.66 82 GLN A CA 1
ATOM 648 C C . GLN A 1 82 ? -5.066 5.697 -17.497 1.00 40.66 82 GLN A C 1
ATOM 650 O O . GLN A 1 82 ? -4.032 5.353 -18.061 1.00 40.66 82 GLN A O 1
ATOM 655 N N . PHE A 1 83 ? -6.210 5.022 -17.636 1.00 46.06 83 PHE A N 1
ATOM 656 C CA . PHE A 1 83 ? -6.354 3.848 -18.504 1.00 46.06 83 PHE A CA 1
ATOM 657 C C . PHE A 1 83 ? -6.633 4.226 -19.969 1.00 46.06 83 PHE A C 1
ATOM 659 O O . PHE A 1 83 ? -6.145 3.558 -20.872 1.00 46.06 83 PHE A O 1
ATOM 666 N N . LEU A 1 84 ? -7.360 5.323 -20.211 1.00 57.16 84 LEU A N 1
ATOM 667 C CA . LEU A 1 84 ? -7.729 5.788 -21.559 1.00 57.16 84 LEU A CA 1
ATOM 668 C C . LEU A 1 84 ? -6.662 6.661 -22.249 1.00 57.16 84 LEU A C 1
ATOM 670 O O . LEU A 1 84 ? -6.884 7.118 -23.364 1.00 57.16 84 LEU A O 1
ATOM 674 N N . GLY A 1 85 ? -5.530 6.924 -21.589 1.00 51.56 85 GLY A N 1
ATOM 675 C CA . GLY A 1 85 ? -4.446 7.777 -22.102 1.00 51.56 85 GLY A CA 1
ATOM 676 C C . GLY A 1 85 ? -3.227 7.026 -22.649 1.00 51.56 85 GLY A C 1
ATOM 677 O O . GLY A 1 85 ? -2.173 7.641 -22.788 1.00 51.56 85 GLY A O 1
ATOM 678 N N . ARG A 1 86 ? -3.342 5.714 -22.881 1.00 48.75 86 ARG A N 1
ATOM 679 C CA . ARG A 1 86 ? -2.312 4.875 -23.509 1.00 48.75 86 ARG A CA 1
ATOM 680 C C . ARG A 1 86 ? -2.582 4.720 -24.999 1.00 48.75 86 ARG A C 1
ATOM 682 O O . ARG A 1 86 ? -3.745 4.415 -25.335 1.00 48.75 86 ARG A O 1
#

Radius of gyration: 15.84 Å; chains: 1; bounding box: 31×32×52 Å

Organism: NCBI:txid1645740